Protein AF-A0A960GVP0-F1 (afdb_monomer_lite)

Sequence (178 aa):
MFEKPPTNPDRDAIADRAKHEYAQATLKLAAVQYRLAELAGTGHLDAAESLDLQRTLVDVWADLYGGTLCAVRDEDTDDSTWNQVDNTYSDGRSVMVCSRIEPEESAEFQWEHNAFLLDNGAVCEHPRGMICVIAPVDPSGDYITDDHQDTDFADLRRRLGRDDEEESQEDDGDVSGS

Secondary structure (DSSP, 8-state):
--PPPPPPS-HHHHHHHHHHHHHHHHHHHHHHHHHHHHHHHTTSS-HHHHHHHHHHHHHHHHHHHHHTHHHHS-TT--TTTHHHHHTB-TTS-BSEEEEE-TT-GGG---BTTBS-TTS-SHHHHS-TTEEEEEPPSSTTS-----TT----HHHHHHHH--S---------------

Radius of gyration: 25.78 Å; chains: 1; bounding box: 82×70×57 Å

Foldseek 3Di:
DDDDPDDDPCLQLLLLVLLLVLLVVLVVLLVVLVVLQVCCLVVVDPLVVSVVVVVVSLVVQVCSCCVGLVVSDDPPDDPVCSVVVSQAGPVGDGQKDKDADPPCPVQPSPDPRDDCNVCGGSCVVVPPRIDMDGDDSDPPPDDPPVPDDPVPVVVVCVVVPPDDDDDDDDDDDDDDDD

Structure (mmCIF, N/CA/C/O backbone):
data_AF-A0A960GVP0-F1
#
_entry.id   AF-A0A960GVP0-F1
#
loop_
_atom_site.group_PDB
_atom_site.id
_atom_site.type_symbol
_atom_site.label_atom_id
_atom_site.label_alt_id
_atom_site.label_comp_id
_atom_site.label_asym_id
_atom_site.label_entity_id
_atom_site.label_seq_id
_atom_site.pdbx_PDB_ins_code
_atom_site.Cartn_x
_atom_site.Cartn_y
_atom_site.Cartn_z
_atom_site.occupancy
_atom_site.B_iso_or_equiv
_atom_site.auth_seq_id
_atom_site.auth_comp_id
_atom_site.auth_asym_id
_atom_site.auth_atom_id
_atom_site.pdbx_PDB_model_num
ATOM 1 N N . MET A 1 1 ? 38.271 15.097 -16.901 1.00 57.22 1 MET A N 1
ATOM 2 C CA . MET A 1 1 ? 37.132 14.605 -17.698 1.00 57.22 1 MET A CA 1
ATOM 3 C C . MET A 1 1 ? 36.486 13.532 -16.841 1.00 57.22 1 MET A C 1
ATOM 5 O O . MET A 1 1 ? 37.158 12.554 -16.557 1.00 57.22 1 MET A O 1
ATOM 9 N N . PHE A 1 2 ? 35.307 13.786 -16.275 1.00 62.47 2 PHE A N 1
ATOM 10 C CA . PHE A 1 2 ? 34.600 12.771 -15.492 1.00 62.47 2 PHE A CA 1
ATOM 11 C C . PHE A 1 2 ? 33.807 11.917 -16.478 1.00 62.47 2 PHE A C 1
ATOM 13 O O . PHE A 1 2 ? 32.920 12.440 -17.151 1.00 62.47 2 PHE A O 1
ATOM 20 N N . GLU A 1 3 ? 34.170 10.643 -16.620 1.00 69.25 3 GLU A N 1
ATOM 21 C CA . GLU A 1 3 ? 33.316 9.684 -17.318 1.00 69.25 3 GLU A CA 1
ATOM 22 C C . GLU A 1 3 ? 32.026 9.532 -16.518 1.00 69.25 3 GLU A C 1
ATOM 24 O O . GLU A 1 3 ? 32.045 9.278 -15.311 1.00 69.25 3 GLU A O 1
ATOM 29 N N . LYS A 1 4 ? 30.896 9.758 -17.188 1.00 66.44 4 LYS A N 1
ATOM 30 C CA . LYS A 1 4 ? 29.587 9.517 -16.595 1.00 66.44 4 LYS A CA 1
ATOM 31 C C . LYS A 1 4 ? 29.468 8.001 -16.388 1.00 66.44 4 LYS A C 1
ATOM 33 O O . LYS A 1 4 ? 29.786 7.261 -17.322 1.00 66.44 4 LYS A O 1
ATOM 38 N N . PRO A 1 5 ? 29.058 7.530 -15.199 1.00 67.12 5 PRO A N 1
ATOM 39 C CA . PRO A 1 5 ? 28.871 6.106 -14.984 1.00 67.12 5 PRO A CA 1
ATOM 40 C C . PRO A 1 5 ? 27.863 5.554 -16.003 1.00 67.12 5 PRO A C 1
ATOM 42 O O . PRO A 1 5 ? 26.954 6.285 -16.417 1.00 67.12 5 PRO A O 1
ATOM 45 N N . PRO A 1 6 ? 28.030 4.294 -16.433 1.00 70.88 6 PRO A N 1
ATOM 46 C CA . PRO A 1 6 ? 27.129 3.677 -17.391 1.00 70.88 6 PRO A CA 1
ATOM 47 C C . PRO A 1 6 ? 25.693 3.695 -16.855 1.00 70.88 6 PRO A C 1
ATOM 49 O O . PRO A 1 6 ? 25.438 3.307 -15.714 1.00 70.88 6 PRO A O 1
ATOM 52 N N . THR A 1 7 ? 24.760 4.168 -17.680 1.00 71.69 7 THR A N 1
ATOM 53 C CA . THR A 1 7 ? 23.322 4.086 -17.405 1.00 71.69 7 THR A CA 1
ATOM 54 C C . THR A 1 7 ? 22.904 2.617 -17.403 1.00 71.69 7 THR A C 1
ATOM 56 O O . THR A 1 7 ? 23.347 1.860 -18.268 1.00 71.69 7 THR A O 1
ATOM 59 N N . ASN A 1 8 ? 22.076 2.206 -16.435 1.00 69.38 8 ASN A N 1
ATOM 60 C CA . ASN A 1 8 ? 21.545 0.845 -16.409 1.00 69.38 8 ASN A CA 1
ATOM 61 C C . ASN A 1 8 ? 20.763 0.587 -17.714 1.00 69.38 8 ASN A C 1
ATOM 63 O O . ASN A 1 8 ? 19.876 1.382 -18.032 1.00 69.38 8 ASN A O 1
ATOM 67 N N . PRO A 1 9 ? 21.102 -0.464 -18.481 1.00 70.94 9 PRO A N 1
ATOM 68 C CA . PRO A 1 9 ? 20.457 -0.734 -19.760 1.00 70.94 9 PRO A CA 1
ATOM 69 C C . PRO A 1 9 ? 18.989 -1.163 -19.636 1.00 70.94 9 PRO A C 1
ATOM 71 O O . PRO A 1 9 ? 18.268 -1.046 -20.620 1.00 70.94 9 PRO A O 1
ATOM 74 N N . ASP A 1 10 ? 18.547 -1.636 -18.467 1.00 83.56 10 ASP A N 1
ATOM 75 C CA . ASP A 1 10 ? 17.199 -2.175 -18.266 1.00 83.56 10 ASP A CA 1
ATOM 76 C C . ASP A 1 10 ? 16.410 -1.341 -17.245 1.00 83.56 10 ASP A C 1
ATOM 78 O O . ASP A 1 10 ? 16.229 -1.703 -16.079 1.00 83.56 10 ASP A O 1
ATOM 82 N N . ARG A 1 11 ? 16.012 -0.143 -17.687 1.00 84.94 11 ARG A N 1
ATOM 83 C CA . ARG A 1 11 ? 15.201 0.796 -16.898 1.00 84.94 11 ARG A CA 1
ATOM 84 C C . ARG A 1 11 ? 13.854 0.181 -16.521 1.00 84.94 11 ARG A C 1
ATOM 86 O O . ARG A 1 11 ? 13.401 0.349 -15.390 1.00 84.94 11 ARG A O 1
ATOM 93 N N . ASP A 1 12 ? 13.244 -0.519 -17.467 1.00 87.62 12 ASP A N 1
ATOM 94 C CA . ASP A 1 12 ? 11.881 -1.016 -17.338 1.00 87.62 12 ASP A CA 1
ATOM 95 C C . ASP A 1 12 ? 11.818 -2.163 -16.319 1.00 87.62 12 ASP A C 1
ATOM 97 O O . ASP A 1 12 ? 10.955 -2.139 -15.445 1.00 87.62 12 ASP A O 1
ATOM 101 N N . ALA A 1 13 ? 12.807 -3.068 -16.290 1.00 87.44 13 ALA 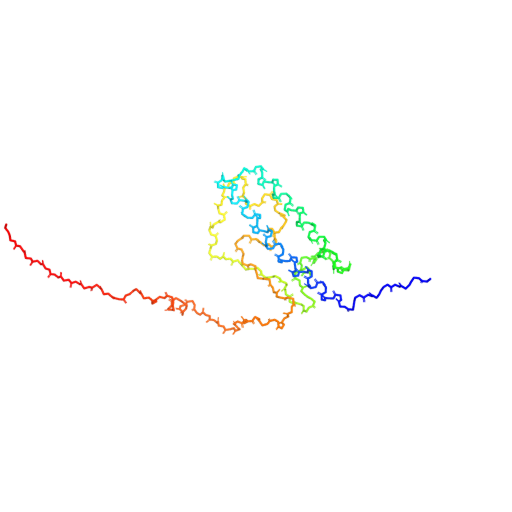A N 1
ATOM 102 C CA . ALA A 1 13 ? 12.878 -4.097 -15.250 1.00 87.44 13 ALA A CA 1
ATOM 103 C C . ALA A 1 13 ? 13.047 -3.525 -13.830 1.00 87.44 13 ALA A C 1
ATOM 105 O O . ALA A 1 13 ? 12.510 -4.084 -12.871 1.00 87.44 13 ALA A O 1
ATOM 106 N N . ILE A 1 14 ? 13.778 -2.414 -13.662 1.00 89.00 14 ILE A N 1
ATOM 107 C CA . ILE A 1 14 ? 13.885 -1.742 -12.354 1.00 89.00 14 ILE A CA 1
ATOM 108 C C . ILE A 1 14 ? 12.535 -1.159 -11.946 1.00 89.00 14 ILE A C 1
ATOM 110 O O . ILE A 1 14 ? 12.118 -1.342 -10.802 1.00 89.00 14 ILE A O 1
ATOM 114 N N . ALA A 1 15 ? 11.866 -0.462 -12.867 1.00 90.75 15 ALA A N 1
ATOM 115 C CA . ALA A 1 15 ? 10.572 0.150 -12.600 1.00 90.75 15 ALA A CA 1
ATOM 116 C C . ALA A 1 15 ? 9.521 -0.912 -12.250 1.00 90.75 15 ALA A C 1
ATOM 118 O O . ALA A 1 15 ? 8.831 -0.784 -11.242 1.00 90.75 15 ALA A O 1
ATOM 119 N N . ASP A 1 16 ? 9.457 -1.998 -13.018 1.00 91.94 16 ASP A N 1
ATOM 120 C CA . ASP A 1 16 ? 8.529 -3.101 -12.778 1.00 91.94 16 ASP A CA 1
ATOM 121 C C . ASP A 1 16 ? 8.795 -3.784 -11.439 1.00 91.94 16 ASP A C 1
ATOM 123 O O . ASP A 1 16 ? 7.872 -4.044 -10.662 1.00 91.94 16 ASP A O 1
ATOM 127 N N . ARG A 1 17 ? 10.067 -4.007 -11.101 1.00 93.19 17 ARG A N 1
ATOM 128 C CA . ARG A 1 17 ? 10.428 -4.549 -9.794 1.00 93.19 17 ARG A CA 1
ATOM 129 C C . ARG A 1 17 ? 10.032 -3.615 -8.651 1.00 93.19 17 ARG A C 1
ATOM 131 O O . ARG A 1 17 ? 9.472 -4.092 -7.668 1.00 93.19 17 ARG A O 1
ATOM 138 N N . ALA A 1 18 ? 10.280 -2.314 -8.777 1.00 93.56 18 ALA A N 1
ATOM 139 C CA . ALA A 1 18 ? 9.898 -1.333 -7.765 1.00 93.56 18 ALA A CA 1
ATOM 140 C C . ALA A 1 18 ? 8.374 -1.281 -7.572 1.00 93.56 18 ALA A C 1
ATOM 142 O O . ALA A 1 18 ? 7.913 -1.301 -6.433 1.00 93.56 18 ALA A O 1
ATOM 143 N N . LYS A 1 19 ? 7.592 -1.310 -8.661 1.00 93.94 19 LYS A N 1
ATOM 144 C CA . LYS A 1 19 ? 6.122 -1.391 -8.612 1.00 93.94 19 LYS A CA 1
ATOM 145 C C . LYS A 1 19 ? 5.635 -2.648 -7.893 1.00 93.94 19 LYS A C 1
ATOM 147 O O . LYS A 1 19 ? 4.759 -2.577 -7.034 1.00 93.94 19 LYS A O 1
ATOM 152 N N . HIS A 1 20 ? 6.227 -3.800 -8.206 1.00 94.69 20 HIS A N 1
ATOM 153 C CA . HIS A 1 20 ? 5.885 -5.063 -7.552 1.00 94.69 20 HIS A CA 1
ATOM 154 C C . HIS 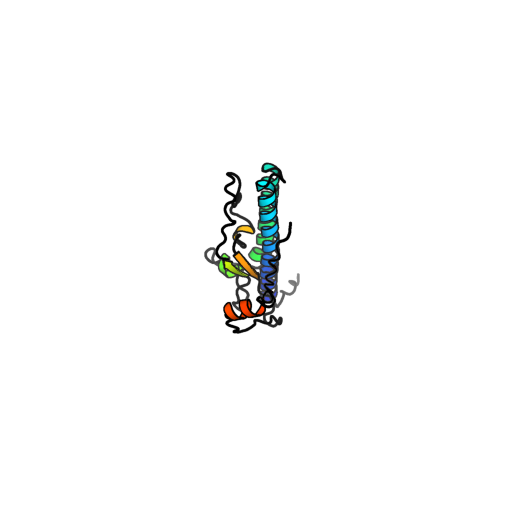A 1 20 ? 6.221 -5.059 -6.055 1.00 94.69 20 HIS A C 1
ATOM 156 O O . HIS A 1 20 ? 5.393 -5.442 -5.228 1.00 94.69 20 HIS A O 1
ATOM 162 N N . GLU A 1 21 ? 7.437 -4.634 -5.697 1.00 95.25 21 GLU A N 1
ATOM 163 C CA . GLU A 1 21 ? 7.888 -4.571 -4.303 1.00 95.25 21 GLU A CA 1
ATOM 164 C C . GLU A 1 21 ? 7.055 -3.569 -3.494 1.00 95.25 21 GLU A C 1
ATOM 166 O O . GLU A 1 21 ? 6.699 -3.864 -2.352 1.00 95.25 21 GLU A O 1
ATOM 171 N N . TYR A 1 22 ? 6.674 -2.443 -4.104 1.00 95.38 22 TYR A N 1
ATOM 172 C CA . TYR A 1 22 ? 5.737 -1.486 -3.528 1.00 95.38 22 TYR A CA 1
ATOM 173 C C . TYR A 1 22 ? 4.387 -2.138 -3.212 1.00 95.38 22 TYR A C 1
ATOM 175 O O . TYR A 1 22 ? 3.992 -2.157 -2.049 1.00 95.38 22 TYR A O 1
ATOM 183 N N . ALA A 1 23 ? 3.734 -2.765 -4.199 1.00 94.81 23 ALA A N 1
ATOM 184 C CA . ALA A 1 23 ? 2.437 -3.419 -4.006 1.00 94.81 23 ALA A CA 1
ATOM 185 C C . ALA A 1 23 ? 2.483 -4.504 -2.910 1.00 94.81 23 ALA A C 1
ATOM 187 O O . ALA A 1 23 ? 1.578 -4.617 -2.082 1.00 94.81 23 ALA A O 1
ATOM 188 N N . GLN A 1 24 ? 3.564 -5.294 -2.861 1.00 96.00 24 GLN A N 1
ATOM 189 C CA . GLN A 1 24 ? 3.784 -6.310 -1.823 1.00 96.00 24 GLN A CA 1
ATOM 190 C C . GLN A 1 24 ? 3.959 -5.693 -0.429 1.00 96.00 24 GLN A C 1
ATOM 192 O O . GLN A 1 24 ? 3.468 -6.238 0.566 1.00 96.00 24 GLN A O 1
ATOM 197 N N . ALA A 1 25 ? 4.695 -4.585 -0.334 1.00 95.75 25 ALA A N 1
ATOM 198 C CA . ALA A 1 25 ? 4.923 -3.886 0.922 1.00 95.75 25 ALA A CA 1
ATOM 199 C C . ALA A 1 25 ? 3.634 -3.232 1.431 1.00 95.75 25 ALA A C 1
ATOM 201 O O . ALA A 1 25 ? 3.300 -3.393 2.608 1.00 95.75 25 ALA A O 1
ATOM 202 N N . THR A 1 26 ? 2.880 -2.564 0.554 1.00 94.88 26 THR A N 1
ATOM 203 C CA . THR A 1 26 ? 1.624 -1.913 0.929 1.00 94.88 26 THR A CA 1
ATOM 204 C C . THR A 1 26 ? 0.553 -2.932 1.314 1.00 94.88 26 THR A C 1
ATOM 206 O O . THR A 1 26 ? -0.133 -2.713 2.308 1.00 94.88 26 THR A O 1
ATOM 209 N N . LEU A 1 27 ? 0.502 -4.119 0.700 1.00 94.12 27 LEU A N 1
ATOM 210 C CA . LEU A 1 27 ? -0.411 -5.188 1.137 1.00 94.12 27 LEU A CA 1
ATOM 211 C C . LEU A 1 27 ? -0.186 -5.576 2.609 1.00 94.12 27 LEU A C 1
ATOM 213 O O . LEU A 1 27 ? -1.125 -5.687 3.401 1.00 94.12 27 LEU A O 1
ATOM 217 N N . LYS A 1 28 ? 1.080 -5.757 3.002 1.00 94.88 28 LYS A N 1
ATOM 218 C CA . LYS A 1 28 ? 1.445 -6.080 4.392 1.00 94.88 28 LYS A CA 1
ATOM 219 C C . LYS A 1 28 ? 1.144 -4.916 5.330 1.00 94.88 28 LYS A C 1
ATOM 221 O O . LYS A 1 28 ? 0.674 -5.136 6.443 1.00 94.88 28 LYS A O 1
ATOM 226 N N . LEU A 1 29 ? 1.410 -3.692 4.885 1.00 93.75 29 LEU A N 1
ATOM 227 C CA . LEU A 1 29 ? 1.169 -2.485 5.666 1.00 93.75 29 LEU A CA 1
ATOM 228 C C . LEU A 1 29 ? -0.326 -2.285 5.944 1.00 93.75 29 LEU A C 1
ATOM 230 O O . LEU A 1 29 ? -0.702 -2.063 7.094 1.00 93.75 29 LEU A O 1
ATOM 234 N N . ALA A 1 30 ? -1.175 -2.475 4.932 1.00 90.31 30 ALA A N 1
ATOM 235 C CA . ALA A 1 30 ? -2.627 -2.444 5.069 1.00 90.31 30 ALA A CA 1
ATOM 236 C C . ALA A 1 30 ? -3.118 -3.503 6.067 1.00 90.31 30 ALA A C 1
ATOM 238 O O . ALA A 1 30 ? -3.917 -3.195 6.950 1.00 90.31 30 ALA A O 1
ATOM 239 N N . ALA A 1 31 ? -2.579 -4.727 6.014 1.00 90.19 31 ALA A N 1
ATOM 240 C CA . ALA A 1 31 ? -2.912 -5.773 6.983 1.00 90.19 31 ALA A CA 1
ATOM 241 C C . ALA A 1 31 ? -2.574 -5.367 8.431 1.00 90.19 31 ALA A C 1
ATOM 243 O O . ALA A 1 31 ? -3.367 -5.610 9.345 1.00 90.19 31 ALA A O 1
ATOM 244 N N . VAL A 1 32 ? -1.432 -4.705 8.655 1.00 92.50 32 VAL A N 1
ATOM 245 C CA . VAL A 1 32 ? -1.075 -4.168 9.980 1.00 92.50 32 VAL A CA 1
ATOM 246 C C . VAL A 1 32 ? -2.027 -3.043 10.387 1.00 92.50 32 VAL A C 1
ATOM 248 O O . VAL A 1 32 ? -2.509 -3.052 11.520 1.00 92.50 32 VAL A O 1
ATOM 251 N N . GLN A 1 33 ? -2.350 -2.114 9.482 1.00 89.06 33 GLN A N 1
ATOM 252 C CA . GLN A 1 33 ? -3.318 -1.045 9.750 1.00 89.06 33 GLN A CA 1
ATOM 253 C C . GLN A 1 33 ? -4.683 -1.623 10.158 1.00 89.06 33 GLN A C 1
ATOM 255 O O . GLN A 1 33 ? -5.243 -1.204 11.173 1.00 89.06 33 GLN A O 1
ATOM 260 N N . TYR A 1 34 ? -5.175 -2.652 9.458 1.00 86.44 34 TYR A N 1
ATOM 261 C CA . TYR A 1 34 ? -6.415 -3.343 9.821 1.00 86.44 34 TYR A CA 1
ATOM 262 C C . TYR A 1 34 ? -6.333 -4.061 11.163 1.00 86.44 34 TYR A C 1
ATOM 264 O O . TYR A 1 34 ? -7.302 -4.041 11.924 1.00 86.44 34 TYR A O 1
ATOM 272 N N . ARG A 1 35 ? -5.186 -4.659 11.493 1.00 88.44 35 ARG A N 1
ATOM 273 C CA . ARG A 1 35 ? -5.009 -5.321 12.785 1.00 88.44 35 ARG A CA 1
ATOM 274 C C . ARG A 1 35 ? -4.996 -4.327 13.946 1.00 88.44 35 ARG A C 1
ATOM 276 O O . ARG A 1 35 ? -5.613 -4.601 14.970 1.00 88.44 35 ARG A O 1
ATOM 283 N N . LEU A 1 36 ? -4.328 -3.181 13.800 1.00 87.81 36 LEU A N 1
ATOM 284 C CA . LEU A 1 36 ? -4.345 -2.112 14.809 1.00 87.81 36 LEU A CA 1
ATOM 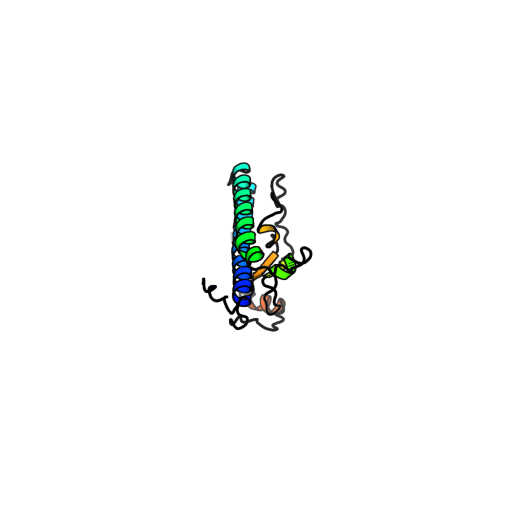285 C C . LEU A 1 36 ? -5.766 -1.587 15.025 1.00 87.81 36 LEU A C 1
ATOM 287 O O . LEU A 1 36 ? -6.225 -1.477 16.160 1.00 87.81 36 LEU A O 1
ATOM 291 N N . ALA A 1 37 ? -6.475 -1.344 13.923 1.00 83.62 37 ALA A N 1
ATOM 292 C CA . ALA A 1 37 ? -7.873 -0.946 13.917 1.00 83.62 37 ALA A CA 1
ATOM 293 C C . ALA A 1 37 ? -8.778 -1.932 14.682 1.00 83.62 37 ALA A C 1
ATOM 295 O O . ALA A 1 37 ? -9.588 -1.513 15.510 1.00 83.62 37 ALA A O 1
ATOM 296 N N . GLU A 1 38 ? -8.623 -3.233 14.432 1.00 83.50 38 GLU A N 1
ATOM 297 C CA . GLU A 1 38 ? -9.369 -4.296 15.112 1.00 83.50 38 GLU A CA 1
ATOM 298 C C . GLU A 1 38 ? -9.034 -4.373 16.609 1.00 83.50 38 GLU A C 1
ATOM 300 O O . GLU A 1 38 ? -9.938 -4.449 17.442 1.00 83.50 38 GLU A O 1
ATOM 305 N N . LEU A 1 39 ? -7.746 -4.324 16.968 1.00 87.12 39 LEU A N 1
ATOM 306 C CA . LEU A 1 39 ? -7.302 -4.344 18.365 1.00 87.12 39 LEU A CA 1
ATOM 307 C C . LEU A 1 39 ? -7.854 -3.151 19.150 1.00 87.12 39 LEU A C 1
ATOM 309 O O . LEU A 1 39 ? -8.298 -3.322 20.283 1.00 87.12 39 LEU A O 1
ATOM 313 N N . ALA A 1 40 ? -7.879 -1.964 18.544 1.00 86.06 40 ALA A N 1
ATOM 314 C CA . ALA A 1 40 ? -8.489 -0.789 19.151 1.00 86.06 40 ALA A CA 1
ATOM 315 C C . ALA A 1 40 ? -10.009 -0.955 19.308 1.00 86.06 40 ALA A C 1
ATOM 317 O O . ALA A 1 40 ? -10.538 -0.762 20.401 1.00 86.06 40 ALA A O 1
ATOM 318 N N . GLY A 1 41 ? -10.705 -1.394 18.252 1.00 81.62 41 GLY A N 1
ATOM 319 C CA . GLY A 1 41 ? -12.161 -1.591 18.270 1.00 81.62 41 GLY A CA 1
ATOM 320 C C . GLY A 1 41 ? -12.641 -2.663 19.255 1.00 81.62 41 GLY A C 1
ATOM 321 O O . GLY A 1 41 ? -13.779 -2.620 19.712 1.00 81.62 41 GLY A O 1
ATOM 322 N N . THR A 1 42 ? -11.767 -3.602 19.621 1.00 84.44 42 THR A N 1
ATOM 323 C CA . THR A 1 42 ? -12.026 -4.660 20.614 1.00 84.44 42 THR A CA 1
ATOM 324 C C . THR A 1 42 ? -11.499 -4.323 22.014 1.00 84.44 42 THR A C 1
ATOM 326 O O . THR A 1 42 ? -11.629 -5.133 22.930 1.00 84.44 42 THR A O 1
ATOM 329 N N . GLY A 1 43 ? -10.922 -3.131 22.209 1.00 85.94 43 GLY A N 1
ATOM 330 C CA . GLY A 1 43 ? -10.386 -2.678 23.496 1.00 85.94 43 GLY A CA 1
ATOM 331 C C . GLY A 1 43 ? -9.080 -3.361 23.923 1.00 85.94 43 GLY A C 1
ATOM 332 O O . GLY A 1 43 ? -8.682 -3.254 25.081 1.00 85.94 43 GLY A O 1
ATOM 333 N N . HIS A 1 44 ? -8.408 -4.068 23.011 1.00 89.88 44 HIS A N 1
ATOM 334 C CA . HIS A 1 44 ? -7.101 -4.691 23.242 1.00 89.88 44 HIS A CA 1
ATOM 335 C C . HIS A 1 44 ? -5.918 -3.735 23.029 1.00 89.88 44 HIS A C 1
ATOM 337 O O . HIS A 1 44 ? -4.797 -4.063 23.413 1.00 89.88 44 HIS A O 1
ATOM 343 N N . LEU A 1 45 ? -6.161 -2.573 22.426 1.00 88.44 45 LEU A N 1
ATOM 344 C CA . LEU A 1 45 ? -5.204 -1.488 22.241 1.00 88.44 45 LEU A CA 1
ATOM 345 C C . LEU A 1 45 ? -5.904 -0.165 22.561 1.00 88.44 45 LEU A C 1
ATOM 347 O O . LEU A 1 45 ? -7.078 0.004 22.232 1.00 88.44 45 LEU A O 1
ATOM 351 N N . ASP A 1 46 ? -5.198 0.766 23.202 1.00 90.50 46 ASP A N 1
ATOM 352 C CA . ASP A 1 46 ? -5.733 2.107 23.421 1.00 90.50 46 ASP A CA 1
ATOM 353 C C . ASP A 1 46 ? -5.996 2.809 22.077 1.00 90.50 46 ASP A C 1
ATOM 355 O O . ASP A 1 46 ? -5.214 2.709 21.129 1.00 90.50 46 ASP A O 1
ATOM 359 N N . ALA A 1 47 ? -7.119 3.520 21.981 1.00 85.38 47 ALA A N 1
ATOM 360 C CA . ALA A 1 47 ? -7.538 4.145 20.730 1.00 85.38 47 ALA A CA 1
ATOM 361 C C . ALA A 1 47 ? -6.563 5.238 20.263 1.00 85.38 47 ALA A C 1
ATOM 363 O O . ALA A 1 47 ? -6.304 5.358 19.063 1.00 85.38 47 ALA A O 1
ATOM 364 N N . ALA A 1 48 ? -6.013 6.025 21.196 1.00 89.12 48 ALA A N 1
ATOM 365 C CA . ALA A 1 48 ? -5.062 7.080 20.869 1.00 89.12 48 ALA A CA 1
ATOM 366 C C . ALA A 1 48 ? -3.712 6.481 20.452 1.00 89.12 48 ALA A C 1
ATOM 368 O O . ALA A 1 48 ? -3.143 6.912 19.451 1.00 89.12 48 ALA A O 1
ATOM 369 N N . GLU A 1 49 ? -3.253 5.432 21.140 1.00 91.94 49 GLU A N 1
ATOM 370 C CA . GLU A 1 49 ? -2.051 4.690 20.740 1.00 91.94 49 GLU A CA 1
ATOM 371 C C . GLU A 1 49 ? -2.200 4.064 19.343 1.00 91.94 49 GLU A C 1
ATOM 373 O O . GLU A 1 49 ? -1.307 4.190 18.504 1.00 91.94 49 GLU A O 1
ATOM 378 N N . SER A 1 50 ? -3.353 3.457 19.041 1.00 89.38 50 SER A N 1
ATOM 379 C CA . SER A 1 50 ? -3.661 2.958 17.695 1.00 89.38 50 SER A CA 1
ATOM 380 C C . SER A 1 50 ? -3.592 4.065 16.642 1.00 89.38 50 SER A C 1
ATOM 382 O O . SER A 1 50 ? -3.043 3.847 15.562 1.00 89.38 50 SER A O 1
ATOM 384 N N . LEU A 1 51 ? -4.141 5.248 16.928 1.00 87.12 51 LEU A N 1
ATOM 385 C CA . LEU A 1 51 ? -4.119 6.374 15.995 1.00 87.12 51 LEU A CA 1
ATOM 386 C C . LEU A 1 51 ? -2.690 6.851 15.710 1.00 87.12 51 LEU A C 1
ATOM 388 O O . LEU A 1 51 ? -2.347 7.096 14.553 1.00 87.12 51 LEU A O 1
ATOM 392 N N . ASP A 1 52 ? -1.853 6.959 16.738 1.00 90.56 52 ASP A N 1
ATOM 393 C CA . ASP A 1 52 ? -0.462 7.386 16.576 1.00 90.56 52 ASP A CA 1
ATOM 394 C C . ASP A 1 52 ? 0.362 6.355 15.794 1.00 90.56 52 ASP A C 1
ATOM 396 O O . ASP A 1 52 ? 1.100 6.724 14.876 1.00 90.56 52 ASP A O 1
ATOM 400 N N . LEU A 1 53 ? 0.164 5.059 16.062 1.00 92.31 53 LEU A N 1
ATOM 401 C CA . LEU A 1 53 ? 0.769 3.990 15.267 1.00 92.31 53 LEU A CA 1
ATOM 402 C C . LEU A 1 53 ? 0.303 4.045 13.810 1.00 92.31 53 LEU A C 1
ATOM 404 O O . LEU A 1 53 ? 1.128 3.966 12.903 1.00 92.31 53 LEU A O 1
ATOM 408 N N . GLN A 1 54 ? -0.995 4.235 13.558 1.00 90.19 54 GLN A N 1
ATOM 409 C CA . GLN A 1 54 ? -1.507 4.358 12.194 1.00 90.19 54 GLN A CA 1
ATOM 410 C C . GLN A 1 54 ? -0.914 5.562 11.450 1.00 90.19 54 GLN A C 1
ATOM 412 O O . GLN A 1 54 ? -0.603 5.427 10.269 1.00 90.19 54 GLN A O 1
ATOM 417 N N . ARG A 1 55 ? -0.690 6.703 12.119 1.00 89.69 55 ARG A N 1
ATOM 418 C CA . ARG A 1 55 ? 0.005 7.858 11.517 1.00 89.69 55 ARG A CA 1
ATOM 419 C C . ARG A 1 55 ? 1.431 7.511 11.110 1.00 89.69 55 ARG A C 1
ATOM 421 O O . ARG A 1 55 ? 1.812 7.782 9.980 1.00 89.69 55 ARG A O 1
ATOM 428 N N . THR A 1 56 ? 2.178 6.833 11.982 1.00 93.44 56 THR A N 1
ATOM 429 C CA . THR A 1 56 ? 3.527 6.351 11.637 1.00 93.44 56 THR A CA 1
ATOM 430 C C . THR A 1 56 ? 3.499 5.413 10.429 1.00 93.44 56 THR A C 1
ATOM 432 O O . THR A 1 56 ? 4.374 5.489 9.573 1.00 93.44 56 THR A O 1
ATOM 435 N N . LEU A 1 57 ? 2.490 4.543 10.311 1.00 92.25 57 LEU A N 1
ATOM 436 C CA . LEU A 1 57 ? 2.356 3.675 9.137 1.00 92.25 57 LEU A CA 1
ATOM 437 C C . LEU A 1 57 ? 2.020 4.458 7.858 1.00 92.25 57 LEU A C 1
ATOM 439 O O . LEU A 1 57 ? 2.471 4.061 6.788 1.00 92.25 57 LEU A O 1
ATOM 443 N N . VAL A 1 58 ? 1.282 5.569 7.947 1.00 91.12 58 VAL A N 1
ATOM 444 C CA . VAL A 1 58 ? 1.067 6.467 6.798 1.00 91.12 58 VAL A CA 1
ATOM 445 C C . VAL A 1 58 ? 2.363 7.155 6.378 1.00 91.12 58 VAL A C 1
ATOM 447 O O . VAL A 1 58 ? 2.634 7.223 5.182 1.00 91.12 58 VAL A O 1
ATOM 450 N N . ASP A 1 59 ? 3.196 7.588 7.323 1.00 92.81 59 ASP A N 1
ATOM 451 C CA . ASP A 1 59 ? 4.508 8.160 6.996 1.00 92.81 59 ASP A CA 1
ATOM 452 C C . ASP A 1 59 ? 5.407 7.119 6.305 1.00 92.81 59 ASP A C 1
ATOM 454 O O . ASP A 1 59 ? 6.002 7.395 5.266 1.00 92.81 59 ASP A O 1
ATOM 458 N N . VAL A 1 60 ? 5.425 5.877 6.809 1.00 94.94 60 VAL A N 1
ATOM 459 C CA . VAL A 1 60 ? 6.145 4.761 6.168 1.00 94.94 60 VAL A CA 1
ATOM 460 C C . VAL A 1 60 ? 5.614 4.488 4.761 1.00 94.94 60 VAL A C 1
ATOM 462 O O . VAL A 1 60 ? 6.399 4.257 3.844 1.00 94.94 60 VAL A O 1
ATOM 465 N N . TRP A 1 61 ? 4.295 4.513 4.565 1.00 94.31 61 TRP A N 1
ATOM 466 C CA . TRP A 1 61 ? 3.699 4.386 3.236 1.00 94.31 61 TRP A CA 1
ATOM 467 C C . TRP A 1 61 ? 4.156 5.511 2.298 1.00 94.31 61 TRP A C 1
ATOM 469 O O . TRP A 1 61 ? 4.540 5.231 1.165 1.00 94.31 61 TRP A O 1
ATOM 479 N N . ALA A 1 62 ? 4.165 6.761 2.766 1.00 92.06 62 ALA A N 1
ATOM 480 C CA . ALA A 1 62 ? 4.580 7.907 1.963 1.00 92.06 62 ALA A CA 1
ATOM 481 C C . ALA A 1 62 ? 6.056 7.802 1.549 1.00 92.06 62 ALA A C 1
ATOM 483 O O . ALA A 1 62 ? 6.391 8.044 0.386 1.00 92.06 62 ALA A O 1
ATOM 484 N N . ASP A 1 63 ? 6.925 7.369 2.465 1.00 94.25 63 ASP A N 1
ATOM 485 C CA . ASP A 1 63 ? 8.337 7.106 2.181 1.00 94.25 63 ASP A CA 1
ATOM 486 C C . ASP A 1 63 ? 8.511 5.956 1.178 1.00 94.25 63 ASP A C 1
ATOM 488 O O . ASP A 1 63 ? 9.334 6.053 0.263 1.00 94.25 63 ASP A O 1
ATOM 492 N N . LEU A 1 64 ? 7.719 4.883 1.300 1.00 93.44 64 LEU A N 1
ATOM 493 C CA . LEU A 1 64 ? 7.711 3.785 0.330 1.00 93.44 64 LEU A CA 1
ATOM 494 C C . LEU A 1 64 ? 7.292 4.281 -1.053 1.00 93.44 64 LEU A C 1
ATOM 496 O O . LEU A 1 64 ? 7.989 4.004 -2.026 1.00 93.44 64 LEU A O 1
ATOM 500 N N . TYR A 1 65 ? 6.199 5.036 -1.146 1.00 90.88 65 TYR A N 1
ATOM 501 C CA . TYR A 1 65 ? 5.691 5.579 -2.405 1.00 90.88 65 TYR A CA 1
ATOM 502 C C . TYR A 1 65 ? 6.712 6.512 -3.068 1.00 90.88 65 TYR A C 1
ATOM 504 O O . TYR A 1 65 ? 7.046 6.353 -4.245 1.00 90.88 65 TYR A O 1
ATOM 512 N N . GLY A 1 66 ? 7.288 7.431 -2.287 1.00 89.56 66 GLY A N 1
ATOM 513 C CA . GLY A 1 66 ? 8.329 8.349 -2.742 1.00 89.56 66 GLY A CA 1
ATOM 514 C C . GLY A 1 66 ? 9.605 7.635 -3.199 1.00 89.56 66 GLY A C 1
ATOM 515 O O . GLY A 1 66 ? 10.165 7.967 -4.243 1.00 89.56 66 GLY A O 1
ATOM 516 N N . GLY A 1 67 ? 10.061 6.642 -2.432 1.00 88.50 67 GLY A N 1
ATOM 517 C CA . GLY A 1 67 ? 11.300 5.907 -2.689 1.00 88.50 67 GLY A CA 1
ATOM 518 C C . GLY A 1 67 ? 11.201 4.824 -3.764 1.00 88.50 67 GLY A C 1
ATOM 519 O O . GLY A 1 67 ? 12.235 4.351 -4.233 1.00 88.50 67 GLY A O 1
ATOM 520 N N . THR A 1 68 ? 9.987 4.430 -4.158 1.00 91.19 68 THR A N 1
ATOM 521 C CA . THR A 1 68 ? 9.749 3.413 -5.191 1.00 91.19 68 THR A CA 1
ATOM 522 C C . THR A 1 68 ? 9.100 4.038 -6.419 1.00 91.19 68 THR A C 1
ATOM 524 O O . THR A 1 68 ? 9.814 4.413 -7.345 1.00 91.19 68 THR A O 1
ATOM 527 N N . LEU A 1 69 ? 7.776 4.190 -6.424 1.00 89.06 69 LEU A N 1
ATOM 528 C CA . LEU A 1 69 ? 6.987 4.616 -7.574 1.00 89.06 69 LEU A CA 1
ATOM 529 C C . LEU A 1 69 ? 7.422 5.986 -8.091 1.00 89.06 69 LEU A C 1
ATOM 531 O O . LEU A 1 69 ? 7.790 6.094 -9.257 1.00 89.06 69 LEU A O 1
ATOM 535 N N . CYS A 1 70 ? 7.492 7.006 -7.231 1.00 86.31 70 CYS A N 1
ATOM 536 C CA . CYS A 1 70 ? 7.922 8.344 -7.654 1.00 86.31 70 CYS A CA 1
ATOM 537 C C . CYS A 1 70 ? 9.370 8.372 -8.164 1.00 86.31 70 CYS A C 1
ATOM 539 O O . CYS A 1 70 ? 9.685 9.145 -9.064 1.00 86.31 70 CYS A O 1
ATOM 541 N N . ALA A 1 71 ? 10.253 7.540 -7.605 1.00 85.62 71 ALA A N 1
ATOM 542 C CA . ALA A 1 71 ? 11.664 7.505 -7.982 1.00 85.62 71 ALA A CA 1
ATOM 543 C C . ALA A 1 71 ? 11.914 6.851 -9.353 1.00 85.62 71 ALA A C 1
ATOM 545 O O . ALA A 1 71 ? 12.945 7.116 -9.972 1.00 85.62 71 ALA A O 1
ATOM 546 N N . VAL A 1 72 ? 10.998 5.991 -9.814 1.00 84.31 72 VAL A N 1
ATOM 547 C CA . VAL A 1 72 ? 11.108 5.265 -11.094 1.00 84.31 72 VAL A CA 1
ATOM 548 C C . VAL A 1 72 ? 10.073 5.701 -12.133 1.00 84.31 72 VAL A C 1
ATOM 550 O O . VAL A 1 72 ? 10.067 5.166 -13.243 1.00 84.31 72 VAL A O 1
ATOM 553 N N . ARG A 1 73 ? 9.194 6.645 -11.785 1.00 77.62 73 ARG A N 1
ATOM 554 C CA . ARG A 1 73 ? 8.180 7.196 -12.686 1.00 77.62 73 ARG A CA 1
ATOM 555 C C . ARG A 1 73 ? 8.840 8.004 -13.802 1.00 77.62 73 ARG A C 1
ATOM 557 O O . ARG A 1 73 ? 9.844 8.681 -13.583 1.00 77.62 73 ARG A O 1
ATOM 564 N N . ASP A 1 74 ? 8.259 7.935 -14.998 1.00 68.69 74 ASP A N 1
ATOM 565 C CA . ASP A 1 74 ? 8.659 8.815 -16.094 1.00 68.69 74 ASP A CA 1
ATOM 566 C C . ASP A 1 74 ? 8.208 10.252 -15.786 1.00 68.69 74 ASP A C 1
ATOM 568 O O . ASP A 1 74 ? 7.070 10.460 -15.362 1.00 68.69 74 ASP A O 1
ATOM 572 N N . GLU A 1 75 ? 9.083 11.236 -15.991 1.00 62.12 75 GLU A N 1
ATOM 573 C CA . GLU A 1 75 ? 8.807 12.656 -15.714 1.00 62.12 75 GLU A CA 1
ATOM 574 C C . GLU A 1 75 ? 7.617 13.172 -16.544 1.00 62.12 75 GLU A C 1
ATOM 576 O O . GLU A 1 75 ? 6.891 14.058 -16.101 1.00 62.12 75 GLU A O 1
ATOM 581 N N . ASP A 1 76 ? 7.361 12.547 -17.698 1.00 65.62 76 ASP A N 1
ATOM 582 C CA . ASP A 1 76 ? 6.241 12.861 -18.593 1.00 65.62 76 ASP A CA 1
ATOM 583 C C . ASP A 1 76 ? 4.905 12.204 -18.179 1.00 65.62 76 ASP A C 1
ATOM 585 O O . ASP A 1 76 ? 3.898 12.330 -18.884 1.00 65.62 76 ASP A O 1
ATOM 589 N N . THR A 1 77 ? 4.863 11.475 -17.058 1.00 68.50 77 THR A N 1
ATOM 590 C CA . THR A 1 77 ? 3.627 10.839 -16.585 1.00 68.50 77 THR A CA 1
ATOM 591 C C . THR A 1 77 ? 2.654 11.900 -16.071 1.00 68.50 77 THR A C 1
ATOM 593 O O . THR A 1 77 ? 2.870 12.473 -15.005 1.00 68.50 77 THR A O 1
ATOM 596 N N . ASP A 1 78 ? 1.554 12.116 -16.795 1.00 70.19 78 ASP A N 1
ATOM 597 C CA . ASP A 1 78 ? 0.484 13.042 -16.408 1.00 70.19 78 ASP A CA 1
ATOM 598 C C . ASP A 1 78 ? -0.074 12.711 -15.014 1.00 70.19 78 ASP A C 1
ATOM 600 O O . ASP A 1 78 ? -0.506 11.577 -14.766 1.00 70.19 78 ASP A O 1
ATOM 604 N N . ASP A 1 79 ? -0.112 13.726 -14.144 1.00 68.62 79 ASP A N 1
ATOM 605 C CA . ASP A 1 79 ? -0.698 13.746 -12.799 1.00 68.62 79 ASP A CA 1
ATOM 606 C C . ASP A 1 79 ? -2.073 13.078 -12.721 1.00 68.62 79 ASP A C 1
ATOM 608 O O . ASP A 1 79 ? -2.419 12.459 -11.713 1.00 68.62 79 ASP A O 1
ATOM 612 N N . SER A 1 80 ? -2.859 13.150 -13.798 1.00 69.44 80 SER A N 1
ATOM 613 C CA . SER A 1 80 ? -4.193 12.549 -13.851 1.00 69.44 80 SER A CA 1
ATOM 614 C C . SER A 1 80 ? -4.206 11.017 -13.996 1.00 69.44 80 SER A C 1
ATOM 616 O O . SER A 1 80 ? -5.242 10.387 -13.775 1.00 69.44 80 SER A O 1
ATOM 618 N N . THR A 1 81 ? -3.069 10.400 -14.338 1.00 72.19 81 THR A N 1
ATOM 619 C CA . THR A 1 81 ? -2.960 8.968 -14.686 1.00 72.19 81 THR A CA 1
ATOM 620 C C . THR A 1 81 ? -2.033 8.167 -13.772 1.00 72.19 81 THR A C 1
ATOM 622 O O . THR A 1 81 ? -1.888 6.958 -13.963 1.00 72.19 81 THR A O 1
ATOM 625 N N . TRP A 1 82 ? -1.441 8.801 -12.754 1.00 73.00 82 TRP A N 1
ATOM 626 C CA . TRP A 1 82 ? -0.444 8.183 -11.872 1.00 73.00 82 TRP A CA 1
ATOM 627 C C . TRP A 1 82 ? -0.891 6.837 -11.301 1.00 73.00 82 TRP A C 1
ATOM 629 O O . TRP A 1 82 ? -0.172 5.855 -11.446 1.00 73.00 82 TRP A O 1
ATOM 639 N N . ASN A 1 83 ? -2.123 6.745 -10.794 1.00 75.06 83 ASN A N 1
ATOM 640 C CA . ASN A 1 83 ? -2.662 5.499 -10.236 1.00 75.06 83 ASN A CA 1
ATOM 641 C C . ASN A 1 83 ? -2.678 4.342 -11.251 1.00 75.06 83 ASN A C 1
ATOM 643 O O . ASN A 1 83 ? -2.457 3.188 -10.890 1.00 75.06 83 ASN A O 1
ATOM 647 N N . GLN A 1 84 ? -2.947 4.635 -12.527 1.00 77.06 84 GLN A N 1
ATOM 648 C CA . GLN A 1 84 ? -2.945 3.618 -13.576 1.00 77.06 84 GLN A CA 1
ATOM 649 C C . GLN A 1 84 ? -1.515 3.205 -13.933 1.00 77.06 84 GLN A C 1
ATOM 651 O O . GLN A 1 84 ? -1.236 2.016 -14.084 1.00 77.06 84 GLN A O 1
ATOM 656 N N . VAL A 1 85 ? -0.607 4.172 -14.056 1.00 82.00 85 VAL A N 1
ATOM 657 C CA . VAL A 1 85 ? 0.787 3.937 -14.460 1.00 82.00 85 VAL A CA 1
ATOM 658 C C . VAL A 1 85 ? 1.579 3.206 -13.376 1.00 82.00 85 VAL A C 1
ATOM 660 O O . VAL A 1 85 ? 2.361 2.301 -13.681 1.00 82.00 85 VAL A O 1
ATOM 663 N N . ASP A 1 86 ? 1.330 3.535 -12.114 1.00 87.25 86 ASP A N 1
ATOM 664 C CA . ASP A 1 86 ? 1.927 2.866 -10.960 1.00 87.25 86 ASP A CA 1
ATOM 665 C C . ASP A 1 86 ? 1.474 1.406 -10.842 1.00 87.25 86 ASP A C 1
ATOM 667 O O . ASP A 1 86 ? 2.250 0.543 -10.436 1.00 87.25 86 ASP A O 1
ATOM 671 N N . ASN A 1 87 ? 0.239 1.115 -11.263 1.00 90.88 87 ASN A N 1
ATOM 672 C CA . ASN A 1 87 ? -0.336 -0.226 -11.243 1.00 90.88 87 ASN A CA 1
ATOM 673 C C . ASN A 1 87 ? -0.165 -0.998 -12.567 1.00 90.88 87 ASN A C 1
ATOM 675 O O . ASN A 1 87 ? -0.861 -1.987 -12.786 1.00 90.88 87 ASN A O 1
ATOM 679 N N . THR A 1 88 ? 0.728 -0.580 -13.469 1.00 91.62 88 THR A N 1
ATOM 680 C CA . THR A 1 88 ? 0.926 -1.253 -14.767 1.00 91.62 88 THR A CA 1
ATOM 681 C C . THR A 1 88 ? 2.403 -1.547 -15.011 1.00 91.62 88 THR A C 1
ATOM 683 O O . THR A 1 88 ? 3.233 -0.641 -14.941 1.00 91.62 88 THR A O 1
ATOM 686 N N . TYR A 1 89 ? 2.745 -2.803 -15.299 1.00 90.62 89 TYR A N 1
ATOM 687 C CA . TYR A 1 89 ? 4.083 -3.211 -15.732 1.00 90.62 89 TYR A CA 1
ATOM 688 C C . TYR A 1 89 ? 4.418 -2.676 -17.128 1.00 90.62 89 TYR A C 1
ATOM 690 O O . TYR A 1 89 ? 3.533 -2.281 -17.888 1.00 90.62 89 TYR A O 1
ATOM 698 N N . SER A 1 90 ? 5.698 -2.687 -17.494 1.00 89.62 90 SER A N 1
ATOM 699 C CA . SER A 1 90 ? 6.175 -2.252 -18.813 1.00 89.62 90 SER A CA 1
ATOM 700 C C . SER A 1 90 ? 5.565 -3.044 -19.978 1.00 89.62 90 SER A C 1
ATOM 702 O O . SER A 1 90 ? 5.386 -2.502 -21.068 1.00 89.62 90 SER A O 1
ATOM 704 N N . ASP A 1 91 ? 5.170 -4.298 -19.739 1.00 87.81 91 ASP A N 1
ATOM 705 C CA . ASP A 1 91 ? 4.482 -5.159 -20.708 1.00 87.81 91 ASP A CA 1
ATOM 706 C C . ASP A 1 91 ? 2.961 -4.920 -20.800 1.00 87.81 91 ASP A C 1
ATOM 708 O O . ASP A 1 91 ? 2.270 -5.576 -21.582 1.00 87.81 91 ASP A O 1
ATOM 712 N N . GLY A 1 92 ? 2.433 -3.970 -20.023 1.00 87.81 92 GLY A N 1
ATOM 713 C CA . GLY A 1 92 ? 1.025 -3.585 -20.013 1.00 87.81 92 GLY A CA 1
ATOM 714 C C . GLY A 1 92 ? 0.133 -4.404 -19.077 1.00 87.81 92 GLY A C 1
ATOM 715 O O . GLY A 1 92 ? -1.056 -4.095 -18.970 1.00 87.81 92 GLY A O 1
ATOM 716 N N . ARG A 1 93 ? 0.653 -5.423 -18.379 1.00 92.44 93 ARG A N 1
ATOM 717 C CA . ARG A 1 93 ? -0.115 -6.140 -17.349 1.00 92.44 93 ARG A CA 1
ATOM 718 C C . ARG A 1 93 ? -0.324 -5.266 -16.117 1.00 92.44 93 ARG A C 1
ATOM 720 O O . ARG A 1 93 ? 0.546 -4.484 -15.741 1.00 92.44 93 ARG A O 1
ATOM 727 N N . SER A 1 94 ? -1.446 -5.456 -15.430 1.00 92.81 94 SER A N 1
ATOM 728 C CA . SER A 1 94 ? -1.646 -4.843 -14.117 1.00 92.81 94 SER A CA 1
ATOM 729 C C . SER A 1 94 ? -0.743 -5.492 -13.067 1.00 92.81 94 SER A C 1
ATOM 731 O O . SER A 1 94 ? -0.639 -6.717 -13.002 1.00 92.81 94 SER A O 1
ATOM 733 N N . VAL A 1 95 ? -0.123 -4.666 -12.227 1.00 93.31 95 VAL A N 1
ATOM 734 C CA . VAL A 1 95 ? 0.688 -5.105 -11.083 1.00 93.31 95 VAL A CA 1
ATOM 735 C C . VAL A 1 95 ? -0.213 -5.765 -10.046 1.00 93.31 95 VAL A C 1
ATOM 737 O O . VAL A 1 95 ? 0.092 -6.844 -9.545 1.00 93.31 95 VAL A O 1
ATOM 740 N N . MET A 1 96 ? -1.346 -5.133 -9.753 1.00 94.25 96 MET A N 1
ATOM 741 C CA . MET A 1 96 ? -2.315 -5.578 -8.769 1.00 94.25 96 MET A CA 1
ATOM 742 C C . MET A 1 96 ? -3.734 -5.514 -9.328 1.00 94.25 96 MET A C 1
ATOM 744 O O . MET A 1 96 ? -4.136 -4.543 -9.972 1.00 94.25 96 MET A O 1
ATOM 748 N N . VAL A 1 97 ? -4.514 -6.552 -9.033 1.00 91.62 97 VAL A N 1
ATOM 749 C CA . VAL A 1 97 ? -5.945 -6.624 -9.330 1.00 91.62 97 VAL A CA 1
ATOM 750 C C . VAL A 1 97 ? -6.684 -6.937 -8.038 1.00 91.62 97 VAL A C 1
ATOM 752 O O . VAL A 1 97 ? -6.419 -7.956 -7.404 1.00 91.62 97 VAL A O 1
ATOM 755 N N . CYS A 1 98 ? -7.618 -6.069 -7.653 1.00 86.75 98 CYS A N 1
ATOM 756 C CA . CYS A 1 98 ? -8.442 -6.247 -6.462 1.00 86.75 98 CYS A CA 1
ATOM 757 C C . CYS A 1 98 ? -9.883 -6.577 -6.858 1.00 86.75 98 CYS A C 1
ATOM 759 O O . CYS A 1 98 ? -10.464 -5.915 -7.716 1.00 86.75 98 CYS A O 1
ATOM 761 N N . SER A 1 99 ? -10.457 -7.606 -6.239 1.00 85.44 99 SER A N 1
ATOM 762 C CA . SER A 1 99 ? -11.844 -8.036 -6.452 1.00 85.44 99 SER A CA 1
ATOM 763 C C . SER A 1 99 ? -12.604 -8.065 -5.136 1.00 85.44 99 SER A C 1
ATOM 765 O O . SER A 1 99 ? -12.086 -8.546 -4.130 1.00 85.44 99 SER A O 1
ATOM 767 N N . ARG A 1 100 ? -13.843 -7.570 -5.146 1.00 82.00 100 ARG A N 1
ATOM 768 C CA . ARG A 1 100 ? -14.694 -7.506 -3.955 1.00 82.00 100 ARG A CA 1
ATOM 769 C C . ARG A 1 100 ? -15.194 -8.895 -3.556 1.00 82.00 100 ARG A C 1
ATOM 771 O O . ARG A 1 100 ? -15.674 -9.640 -4.405 1.00 82.00 100 ARG A O 1
ATOM 778 N N . ILE A 1 101 ? -15.139 -9.206 -2.263 1.00 76.50 101 ILE A N 1
ATOM 779 C CA . ILE A 1 101 ? -15.805 -10.367 -1.665 1.00 76.50 101 ILE A CA 1
ATOM 780 C C . ILE A 1 101 ? -17.232 -9.956 -1.277 1.00 76.50 101 ILE A C 1
ATOM 782 O O . ILE A 1 101 ? -17.423 -8.997 -0.528 1.00 76.50 101 ILE A O 1
ATOM 786 N N . GLU A 1 102 ? -18.242 -10.679 -1.765 1.00 66.44 102 GLU A N 1
ATOM 787 C CA . GLU A 1 102 ? -19.635 -10.527 -1.324 1.00 66.44 102 GLU A CA 1
ATOM 788 C C . GLU A 1 102 ? -20.117 -11.769 -0.549 1.00 66.44 102 GLU A C 1
ATOM 790 O O . GLU A 1 102 ? -19.737 -12.885 -0.913 1.00 66.44 102 GLU A O 1
ATOM 795 N N . PRO A 1 103 ? -20.989 -11.620 0.471 1.00 61.50 103 PRO A N 1
ATOM 796 C CA . PRO A 1 103 ? -21.400 -10.382 1.131 1.00 61.50 103 PRO A CA 1
ATOM 797 C C . PRO A 1 103 ? -20.441 -10.067 2.291 1.00 61.50 103 PRO A C 1
ATOM 799 O O . PRO A 1 103 ? -20.407 -10.789 3.285 1.00 61.50 103 PRO A O 1
ATOM 802 N N . GLU A 1 104 ? -19.650 -8.995 2.207 1.00 53.34 104 GLU A N 1
ATOM 803 C CA . GLU A 1 104 ? -18.887 -8.559 3.382 1.00 53.34 104 GLU A CA 1
ATOM 804 C C . GLU A 1 104 ? -19.816 -7.815 4.361 1.00 53.34 104 GLU A C 1
ATOM 806 O O . GLU A 1 104 ? -19.891 -6.590 4.375 1.00 53.34 104 GLU A O 1
ATOM 811 N N . GLU A 1 105 ? -20.554 -8.566 5.183 1.00 51.38 105 GLU A N 1
ATOM 812 C CA . GLU A 1 105 ? -21.327 -8.030 6.319 1.00 51.38 105 GLU A CA 1
ATOM 813 C C . GLU A 1 105 ? -20.416 -7.575 7.482 1.00 51.38 105 GLU A C 1
ATOM 815 O O . GLU A 1 105 ? -20.846 -6.865 8.386 1.00 51.38 105 GLU A O 1
ATOM 820 N N . SER A 1 106 ? -19.124 -7.919 7.468 1.00 50.22 106 SER A N 1
ATOM 821 C CA . SER A 1 106 ? -18.192 -7.665 8.579 1.00 50.22 106 SER A CA 1
ATOM 822 C C . SER A 1 106 ? -17.545 -6.271 8.607 1.00 50.22 106 SER A C 1
ATOM 824 O O . SER A 1 106 ? -16.611 -6.050 9.379 1.00 50.22 106 SER A O 1
ATOM 826 N N . ALA A 1 107 ? -18.014 -5.326 7.788 1.00 44.72 107 ALA A N 1
ATOM 827 C CA . ALA A 1 107 ? -17.561 -3.932 7.829 1.00 44.72 107 ALA A CA 1
ATOM 828 C C . ALA A 1 107 ? -18.283 -3.089 8.902 1.00 44.72 107 ALA A C 1
ATOM 830 O O . ALA A 1 107 ? -17.904 -1.943 9.143 1.00 44.72 107 ALA A O 1
ATOM 831 N N . GLU A 1 108 ? -19.296 -3.635 9.584 1.00 45.09 108 GLU A N 1
ATOM 832 C CA . GLU A 1 108 ? -20.004 -2.952 10.672 1.00 45.09 108 GLU A CA 1
ATOM 833 C C . GLU A 1 108 ? -19.265 -3.059 12.014 1.00 45.09 108 GLU A C 1
ATOM 835 O O . GLU A 1 108 ? -19.798 -3.535 13.013 1.00 45.09 108 GLU A O 1
ATOM 840 N N . PHE A 1 109 ? -18.042 -2.542 12.087 1.00 49.66 109 PHE A N 1
ATOM 841 C CA . PHE A 1 109 ? -17.560 -2.024 13.364 1.00 49.66 109 PHE A CA 1
ATOM 842 C C . PHE A 1 109 ? -17.947 -0.554 13.407 1.00 49.66 109 PHE A C 1
ATOM 844 O O . PHE A 1 109 ? -17.130 0.316 13.145 1.00 49.66 109 PHE A O 1
ATOM 851 N N . GLN A 1 110 ? -19.223 -0.276 13.700 1.00 50.53 110 GLN A N 1
ATOM 852 C CA . GLN A 1 110 ? -19.762 1.074 13.918 1.00 50.53 110 GLN A CA 1
ATOM 853 C C . GLN A 1 110 ? -19.211 1.692 15.213 1.00 50.53 110 GLN A C 1
ATOM 855 O O . GLN A 1 110 ? -19.950 2.185 16.066 1.00 50.53 110 GLN A O 1
ATOM 860 N N . TRP A 1 111 ? -17.897 1.639 15.400 1.00 52.31 111 TRP A N 1
ATOM 861 C CA . TRP A 1 111 ? -17.255 2.452 16.400 1.00 52.31 111 TRP A CA 1
ATOM 862 C C . TRP A 1 111 ? -17.164 3.859 15.823 1.00 52.31 111 TRP A C 1
ATOM 864 O O . TRP A 1 111 ? -16.678 4.045 14.708 1.00 52.31 111 TRP A O 1
ATOM 874 N N . GLU A 1 112 ? -17.581 4.867 16.588 1.00 52.97 112 GLU A N 1
ATOM 875 C CA . GLU A 1 112 ? -17.411 6.286 16.224 1.00 52.97 112 GLU A CA 1
ATOM 876 C C . GLU A 1 112 ? -15.937 6.666 15.959 1.00 52.97 112 GLU A C 1
ATOM 878 O O . GLU A 1 112 ? -15.631 7.749 15.463 1.00 52.97 112 GLU A O 1
ATOM 883 N N . HIS A 1 113 ? -15.025 5.738 16.257 1.00 52.84 113 HIS A N 1
ATOM 884 C CA . HIS A 1 113 ? -13.593 5.832 16.064 1.00 52.84 113 HIS A CA 1
A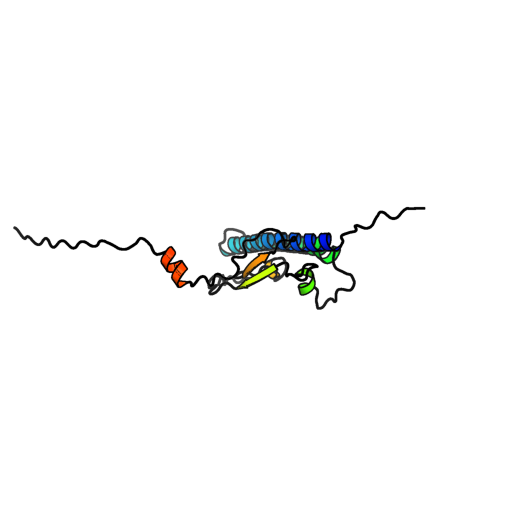TOM 885 C C . HIS A 1 113 ? -13.017 4.828 15.059 1.00 52.84 113 HIS A C 1
ATOM 887 O O . HIS A 1 113 ? -11.796 4.727 14.996 1.00 52.84 113 HIS A O 1
ATOM 893 N N . ASN A 1 114 ? -13.806 4.084 14.265 1.00 55.91 114 ASN A N 1
ATOM 894 C CA . ASN A 1 114 ? -13.181 3.280 13.214 1.00 55.91 114 ASN A CA 1
ATOM 895 C C . ASN A 1 114 ? -14.053 2.851 12.026 1.00 55.91 114 ASN A C 1
ATOM 897 O O . ASN A 1 114 ? -14.917 1.994 12.154 1.00 55.91 114 ASN A O 1
ATOM 901 N N . ALA A 1 115 ? -13.658 3.328 10.843 1.00 51.41 115 ALA A N 1
ATOM 902 C CA . ALA A 1 115 ? -13.579 2.475 9.657 1.00 51.41 115 ALA A CA 1
ATOM 903 C C . ALA A 1 115 ? -12.264 2.725 8.894 1.00 51.41 115 ALA A C 1
ATOM 905 O O . ALA A 1 115 ? -11.647 1.768 8.449 1.00 51.41 115 ALA A O 1
ATOM 906 N N . PHE A 1 116 ? -11.782 3.977 8.800 1.00 57.16 116 PHE A N 1
ATOM 907 C CA . PHE A 1 116 ? -10.545 4.329 8.079 1.00 57.16 116 PHE A CA 1
ATOM 908 C C . PHE A 1 116 ? -9.968 5.664 8.584 1.00 57.16 116 PHE A C 1
ATOM 910 O O . PHE A 1 116 ? -9.920 6.627 7.833 1.00 57.16 116 PHE A O 1
ATOM 917 N N . LEU A 1 117 ? -9.571 5.776 9.857 1.00 54.44 117 LEU A N 1
ATOM 918 C CA . LEU A 1 117 ? -9.226 7.050 10.536 1.00 54.44 117 LEU A CA 1
ATOM 919 C C . LEU A 1 117 ? -8.224 7.982 9.815 1.00 54.44 117 LEU A C 1
ATOM 921 O O . LEU A 1 117 ? -8.087 9.137 10.216 1.00 54.44 117 LEU A O 1
ATOM 925 N N . LEU A 1 118 ? -7.540 7.513 8.771 1.00 58.31 118 LEU A N 1
ATOM 926 C CA . LEU A 1 118 ? -6.668 8.333 7.941 1.00 58.31 118 LEU A CA 1
ATOM 927 C C . LEU A 1 118 ? -7.100 8.439 6.473 1.00 58.31 118 LEU A C 1
ATOM 929 O O . LEU A 1 118 ? -6.568 9.329 5.830 1.00 58.31 118 LEU A O 1
ATOM 933 N N . ASP A 1 119 ? -8.018 7.606 5.955 1.00 62.53 119 ASP A N 1
ATOM 934 C CA . ASP A 1 119 ? -8.417 7.515 4.524 1.00 62.53 119 ASP A CA 1
ATOM 935 C C . ASP A 1 119 ? -7.240 7.700 3.543 1.00 62.53 119 ASP A C 1
ATOM 937 O O . ASP A 1 119 ? -7.334 8.318 2.487 1.00 62.53 119 ASP A O 1
ATOM 941 N N . ASN A 1 120 ? -6.068 7.243 3.977 1.00 68.00 120 ASN A N 1
ATOM 942 C CA . ASN A 1 120 ? -4.770 7.469 3.370 1.00 68.00 120 ASN A CA 1
ATOM 943 C C . ASN A 1 120 ? -3.868 6.299 3.754 1.00 68.00 120 ASN A C 1
ATOM 945 O O . ASN A 1 120 ? -4.101 5.594 4.746 1.00 68.00 120 ASN A O 1
ATOM 949 N N . GLY A 1 121 ? -2.790 6.127 3.000 1.00 78.62 121 GLY A N 1
ATOM 950 C CA . GLY A 1 121 ? -1.862 5.032 3.215 1.00 78.62 121 GLY A CA 1
ATOM 951 C C . GLY A 1 121 ? -2.237 3.780 2.432 1.00 78.62 121 GLY A C 1
ATOM 952 O O . GLY A 1 121 ? -3.060 3.796 1.517 1.00 78.62 121 GLY A O 1
ATOM 953 N N . ALA A 1 122 ? -1.653 2.660 2.842 1.00 88.62 122 ALA A N 1
ATOM 954 C CA . ALA A 1 122 ? -1.798 1.398 2.133 1.00 88.62 122 ALA A CA 1
ATOM 955 C C . ALA A 1 122 ? -3.235 0.845 2.110 1.00 88.62 122 ALA A C 1
ATOM 957 O O . ALA A 1 122 ? -3.587 0.097 1.202 1.00 88.62 122 ALA A O 1
ATOM 958 N N . VAL A 1 123 ? -4.090 1.225 3.064 1.00 87.31 123 VAL A N 1
ATOM 959 C CA . VAL A 1 123 ? -5.510 0.820 3.083 1.00 87.31 123 VAL A CA 1
ATOM 960 C C . VAL A 1 123 ? -6.326 1.360 1.902 1.00 87.31 123 VAL A C 1
ATOM 962 O O . VAL A 1 123 ? -7.371 0.790 1.600 1.00 87.31 123 VAL A O 1
ATOM 965 N N . CYS A 1 124 ? -5.866 2.415 1.218 1.00 84.62 124 CYS A N 1
ATOM 966 C CA . CYS A 1 124 ? -6.514 2.923 0.002 1.00 84.62 124 CYS A CA 1
ATOM 967 C C . CYS A 1 124 ? -6.204 2.053 -1.224 1.00 84.62 124 CYS A C 1
ATOM 969 O O . CYS A 1 124 ? -7.023 1.939 -2.132 1.00 84.62 124 CYS A O 1
ATOM 971 N N . GLU A 1 125 ? -5.028 1.426 -1.239 1.00 87.38 125 GLU A N 1
ATOM 972 C CA . GLU A 1 125 ? -4.598 0.500 -2.292 1.00 87.38 125 GLU A CA 1
ATOM 973 C C . GLU A 1 125 ? -5.134 -0.911 -2.076 1.00 87.38 125 GLU A C 1
ATOM 975 O O . GLU A 1 125 ? -5.423 -1.617 -3.040 1.00 87.38 125 GLU A O 1
ATOM 980 N N . HIS A 1 126 ? -5.312 -1.300 -0.812 1.00 88.81 126 HIS A N 1
ATOM 981 C CA . HIS A 1 126 ? -5.785 -2.624 -0.413 1.00 88.81 126 HIS A CA 1
ATOM 982 C C . HIS A 1 126 ? -7.039 -2.519 0.457 1.00 88.81 126 HIS A C 1
ATOM 984 O O . HIS A 1 126 ? -6.963 -2.840 1.645 1.00 88.81 126 HIS A O 1
ATOM 990 N N . PRO A 1 127 ? -8.186 -2.061 -0.087 1.00 84.25 127 PRO A N 1
ATOM 991 C CA . PRO A 1 127 ? -9.386 -1.868 0.713 1.00 84.25 127 PRO A CA 1
ATOM 992 C C . PRO A 1 127 ? -9.851 -3.168 1.372 1.00 84.25 127 PRO A C 1
ATOM 994 O O . PRO A 1 127 ? -9.812 -4.246 0.773 1.00 84.25 127 PRO A O 1
ATOM 997 N N . ARG A 1 128 ? -10.361 -3.064 2.600 1.00 80.44 128 ARG A N 1
ATOM 998 C CA . ARG A 1 128 ? -11.008 -4.182 3.292 1.00 80.44 128 ARG A CA 1
ATOM 999 C C . ARG A 1 128 ? -12.190 -4.683 2.457 1.00 80.44 128 ARG A C 1
ATOM 1001 O O . ARG A 1 128 ? -12.821 -3.905 1.743 1.00 80.44 128 ARG A O 1
ATOM 1008 N N . GLY A 1 129 ? -12.424 -5.990 2.489 1.00 77.56 129 GLY A N 1
ATOM 1009 C CA . GLY A 1 129 ? -13.414 -6.632 1.624 1.00 77.56 129 GLY A CA 1
ATOM 1010 C C . GLY A 1 129 ? -12.959 -6.897 0.205 1.00 77.56 129 GLY A C 1
ATOM 1011 O O . GLY A 1 129 ? -13.736 -7.436 -0.580 1.00 77.56 129 GLY A O 1
ATOM 1012 N N . MET A 1 130 ? -11.722 -6.547 -0.139 1.00 84.38 130 MET A N 1
ATOM 1013 C CA . MET A 1 130 ? -11.120 -6.906 -1.412 1.00 84.38 130 MET A CA 1
ATOM 1014 C C . MET A 1 130 ? -10.114 -8.041 -1.228 1.00 84.38 130 MET A C 1
ATOM 1016 O O . MET A 1 130 ? -9.327 -8.060 -0.283 1.00 84.38 130 MET A O 1
ATOM 1020 N N . ILE A 1 131 ? -10.094 -8.965 -2.183 1.00 86.94 131 ILE A N 1
ATOM 1021 C CA . ILE A 1 131 ? -8.942 -9.829 -2.431 1.00 86.94 131 ILE A CA 1
ATOM 1022 C C . ILE A 1 131 ? -8.091 -9.119 -3.467 1.00 86.94 131 ILE A C 1
ATOM 1024 O O . ILE A 1 131 ? -8.522 -8.964 -4.608 1.00 86.94 131 ILE A O 1
ATOM 1028 N N . CYS A 1 132 ? -6.893 -8.701 -3.073 1.00 88.75 132 CYS A N 1
ATOM 1029 C CA . CYS A 1 132 ? -5.905 -8.136 -3.980 1.00 88.75 132 CYS A CA 1
ATOM 1030 C C . CYS A 1 132 ? -4.880 -9.206 -4.362 1.00 88.75 132 CYS A C 1
ATOM 1032 O O . CYS A 1 132 ? -4.214 -9.791 -3.507 1.00 88.75 132 CYS A O 1
ATOM 1034 N N . VAL A 1 133 ? -4.767 -9.469 -5.661 1.00 93.06 133 VAL A N 1
ATOM 1035 C CA . VAL A 1 133 ? -3.772 -10.369 -6.246 1.00 93.06 133 VAL A CA 1
ATOM 1036 C C . VAL A 1 133 ? -2.690 -9.517 -6.888 1.00 93.06 133 VAL A C 1
ATOM 1038 O O . VAL A 1 133 ? -2.990 -8.657 -7.712 1.00 93.06 133 VAL A O 1
ATOM 1041 N N . ILE A 1 134 ? -1.437 -9.764 -6.510 1.00 94.88 134 ILE A N 1
ATOM 1042 C CA . ILE A 1 134 ? -0.269 -9.075 -7.062 1.00 94.88 134 ILE A CA 1
ATOM 1043 C C . ILE A 1 134 ? 0.410 -10.026 -8.044 1.00 94.88 134 ILE A C 1
ATOM 1045 O O . ILE A 1 134 ? 0.883 -11.094 -7.649 1.00 94.88 134 ILE A O 1
ATOM 1049 N N . ALA A 1 135 ? 0.442 -9.644 -9.316 1.00 93.31 135 ALA A N 1
ATOM 1050 C CA . ALA A 1 135 ? 1.081 -10.415 -10.371 1.00 93.31 135 ALA A CA 1
ATOM 1051 C C . ALA A 1 135 ? 2.612 -10.440 -10.183 1.00 93.31 135 ALA A C 1
ATOM 1053 O O . ALA A 1 135 ? 3.183 -9.500 -9.627 1.00 93.31 135 ALA A O 1
ATOM 1054 N N . PRO A 1 136 ? 3.311 -11.499 -10.623 1.00 92.12 136 PRO A N 1
ATOM 1055 C CA . PRO A 1 136 ? 4.771 -11.515 -10.642 1.00 92.12 136 PRO A CA 1
ATOM 1056 C C . PRO A 1 136 ? 5.327 -10.482 -11.631 1.00 92.12 136 PRO A C 1
ATOM 1058 O O . PRO A 1 136 ? 4.690 -10.154 -12.639 1.00 92.12 136 PRO A O 1
ATOM 1061 N N . VAL A 1 137 ? 6.568 -10.052 -11.384 1.00 89.12 137 VAL A N 1
ATOM 1062 C CA . VAL A 1 137 ? 7.335 -9.227 -12.333 1.00 89.12 137 VAL A CA 1
ATOM 1063 C C . VAL A 1 137 ? 7.541 -9.985 -13.647 1.00 89.12 137 VAL A C 1
ATOM 1065 O O . VAL A 1 137 ? 7.197 -9.473 -14.707 1.00 89.12 137 VAL A O 1
ATOM 1068 N N . ASP A 1 138 ? 8.038 -11.224 -13.577 1.00 86.62 138 ASP A N 1
ATOM 1069 C CA . ASP A 1 138 ? 8.262 -12.072 -14.750 1.00 86.62 138 ASP A CA 1
ATOM 1070 C C . ASP A 1 138 ? 6.980 -12.845 -15.118 1.00 86.62 138 ASP A C 1
ATOM 1072 O O . ASP A 1 138 ? 6.510 -13.653 -14.308 1.00 86.62 138 ASP A O 1
ATOM 1076 N N . PRO A 1 139 ? 6.413 -12.637 -16.322 1.00 72.75 139 PRO A N 1
ATOM 1077 C CA . PRO A 1 139 ? 5.218 -13.348 -16.770 1.00 72.75 139 PRO A CA 1
ATOM 1078 C C . PRO A 1 139 ? 5.462 -14.840 -17.032 1.00 72.75 139 PRO A C 1
ATOM 1080 O O . PRO A 1 139 ? 4.502 -15.600 -17.093 1.00 72.75 139 PRO A O 1
ATOM 1083 N N . SER A 1 140 ? 6.719 -15.264 -17.205 1.00 72.06 140 SER A N 1
ATOM 1084 C CA . SER A 1 140 ? 7.094 -16.669 -17.408 1.00 72.06 140 SER A CA 1
ATOM 1085 C C . SER A 1 140 ? 7.237 -17.457 -16.107 1.00 72.06 140 SER A C 1
ATOM 1087 O O . SER A 1 140 ? 7.450 -18.669 -16.143 1.00 72.06 140 SER A O 1
ATOM 1089 N N . GLY A 1 141 ? 7.108 -16.791 -14.955 1.00 56.59 141 GLY A N 1
ATOM 1090 C CA . GLY A 1 141 ? 6.930 -17.487 -13.692 1.00 56.59 141 GLY A CA 1
ATOM 1091 C C . GLY A 1 141 ? 5.650 -18.305 -13.774 1.00 56.59 141 GLY A C 1
ATOM 1092 O O . GLY A 1 141 ? 4.571 -17.723 -13.801 1.00 56.59 141 GLY A O 1
ATOM 1093 N N . ASP A 1 142 ? 5.787 -19.630 -13.849 1.00 43.88 142 ASP A N 1
ATOM 1094 C CA . ASP A 1 142 ? 4.692 -20.599 -13.856 1.00 43.88 142 ASP A CA 1
ATOM 1095 C C . ASP A 1 142 ? 3.752 -20.347 -12.669 1.00 43.88 142 ASP A C 1
ATOM 1097 O O . ASP A 1 142 ? 3.905 -20.898 -11.576 1.00 43.88 142 ASP A O 1
ATOM 1101 N N . TYR A 1 143 ? 2.732 -19.531 -12.892 1.00 46.53 143 TYR A N 1
ATOM 1102 C CA . TYR A 1 143 ? 1.471 -19.723 -12.220 1.00 46.53 143 TYR A CA 1
ATOM 1103 C C . TYR A 1 143 ? 0.712 -20.696 -13.099 1.00 46.53 143 TYR A C 1
ATOM 1105 O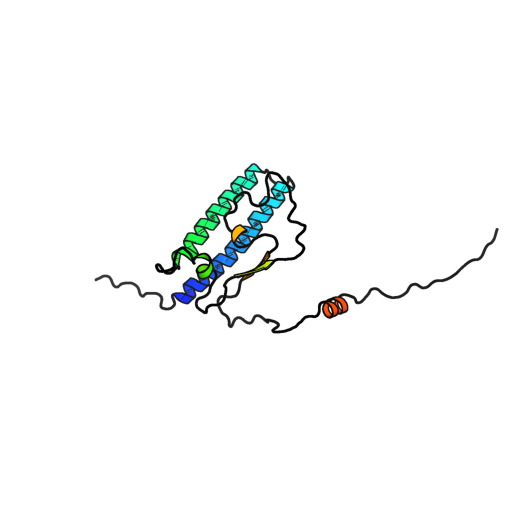 O . TYR A 1 143 ? 0.512 -20.464 -14.290 1.00 46.53 143 TYR A O 1
ATOM 1113 N N . ILE A 1 144 ? 0.267 -21.788 -12.486 1.00 43.34 144 ILE A N 1
ATOM 1114 C CA . ILE A 1 144 ? -0.931 -22.479 -12.937 1.00 43.34 144 ILE A CA 1
ATOM 1115 C C . ILE A 1 144 ? -2.042 -21.429 -12.823 1.00 43.34 144 ILE A C 1
ATOM 1117 O O . ILE A 1 144 ? -2.732 -21.335 -11.812 1.00 43.34 144 ILE A O 1
ATOM 1121 N N . THR A 1 145 ? -2.173 -20.560 -13.823 1.00 42.88 145 THR A N 1
ATOM 1122 C CA . THR A 1 145 ? -3.486 -20.062 -14.180 1.00 42.88 145 THR A CA 1
ATOM 1123 C C . THR A 1 145 ? -4.198 -21.322 -14.617 1.00 42.88 145 THR A C 1
ATOM 1125 O O . THR A 1 145 ? -3.867 -21.882 -15.664 1.00 42.88 145 THR A O 1
ATOM 1128 N N . ASP A 1 146 ? -5.067 -21.843 -13.756 1.00 37.69 146 ASP A N 1
ATOM 1129 C CA . ASP A 1 146 ? -6.069 -22.817 -14.166 1.00 37.69 146 ASP A CA 1
ATOM 1130 C C . ASP A 1 146 ? -6.969 -22.057 -15.148 1.00 37.69 146 ASP A C 1
ATOM 1132 O O . ASP A 1 146 ? -7.963 -21.418 -14.803 1.00 37.69 146 ASP A O 1
ATOM 1136 N N . ASP A 1 147 ? -6.454 -21.971 -16.368 1.00 40.09 147 ASP A N 1
ATOM 1137 C CA . ASP A 1 147 ? -7.028 -21.330 -17.521 1.00 40.09 147 ASP A CA 1
ATOM 1138 C C . ASP A 1 147 ? -8.297 -22.130 -17.802 1.00 40.09 147 ASP A C 1
ATOM 1140 O O . ASP A 1 147 ? -8.249 -23.309 -18.150 1.00 40.09 147 ASP A O 1
ATOM 1144 N N . HIS A 1 148 ? -9.447 -21.514 -17.542 1.00 42.22 148 HIS A N 1
ATOM 1145 C CA . HIS A 1 148 ? -10.760 -22.077 -17.836 1.00 42.22 148 HIS A CA 1
ATOM 1146 C C . HIS A 1 148 ? -11.113 -23.408 -17.152 1.00 42.22 148 HIS A C 1
ATOM 1148 O O . HIS A 1 148 ? -11.528 -24.364 -17.809 1.00 42.22 148 HIS A O 1
ATOM 1154 N N . GLN A 1 149 ? -11.130 -23.438 -15.820 1.00 41.41 149 GLN A N 1
ATOM 1155 C CA . GLN A 1 149 ? -12.178 -24.213 -15.156 1.00 41.41 149 GLN A CA 1
ATOM 1156 C C . GLN A 1 149 ? -13.237 -23.242 -14.651 1.00 41.41 149 GLN A C 1
ATOM 1158 O O . GLN A 1 149 ? -13.107 -22.663 -13.572 1.00 41.41 149 GLN A O 1
ATOM 1163 N N . ASP A 1 150 ? -14.307 -23.094 -15.444 1.00 40.28 150 ASP A N 1
ATOM 1164 C CA . ASP A 1 150 ? -15.661 -22.925 -14.910 1.00 40.28 150 ASP A CA 1
ATOM 1165 C C . ASP A 1 150 ? -15.847 -24.028 -13.868 1.00 40.28 150 ASP A C 1
ATOM 1167 O O . ASP A 1 150 ? -16.326 -25.130 -14.145 1.00 40.28 150 ASP A O 1
ATOM 1171 N N . THR A 1 151 ? -15.347 -23.773 -12.666 1.00 48.50 151 THR A N 1
ATOM 1172 C CA . THR A 1 151 ? -15.484 -24.698 -11.567 1.00 48.50 151 THR A CA 1
ATOM 1173 C C . THR A 1 151 ? -16.882 -24.425 -11.078 1.00 48.50 151 THR A C 1
ATOM 1175 O O . THR A 1 151 ? -17.110 -23.546 -10.249 1.00 48.50 151 THR A O 1
ATOM 1178 N N . ASP A 1 152 ? -17.833 -25.103 -11.718 1.00 54.88 152 ASP A N 1
ATOM 1179 C CA . ASP A 1 152 ? -19.227 -25.111 -11.324 1.00 54.88 152 ASP A CA 1
ATOM 1180 C C . ASP A 1 152 ? -19.251 -25.309 -9.807 1.00 54.88 152 ASP A C 1
ATOM 1182 O O . ASP A 1 152 ? -18.790 -26.329 -9.283 1.00 54.88 152 ASP A O 1
ATOM 1186 N N . PHE A 1 153 ? -19.730 -24.295 -9.086 1.00 54.59 153 PHE A N 1
ATOM 1187 C CA . PHE A 1 153 ? -19.815 -24.311 -7.629 1.00 54.59 153 PHE A CA 1
ATOM 1188 C C . PHE A 1 153 ? -20.564 -25.561 -7.131 1.00 54.59 153 PHE A C 1
ATOM 1190 O O . PHE A 1 153 ? -20.335 -26.003 -6.002 1.00 54.59 153 PHE A O 1
ATOM 1197 N N . ALA A 1 154 ? -21.419 -26.168 -7.968 1.00 55.09 154 ALA A N 1
ATOM 1198 C CA . ALA A 1 154 ? -22.062 -27.447 -7.693 1.00 55.09 154 ALA A CA 1
ATOM 1199 C C . ALA A 1 154 ? -21.078 -28.630 -7.646 1.00 55.09 154 ALA A C 1
ATOM 1201 O O . ALA A 1 154 ? -21.239 -29.519 -6.808 1.00 55.09 154 ALA A O 1
ATOM 1202 N N . ASP A 1 155 ? -20.049 -28.647 -8.491 1.00 61.28 155 ASP A N 1
ATOM 1203 C CA . ASP A 1 155 ? -19.033 -29.701 -8.504 1.00 61.28 155 ASP A CA 1
ATOM 1204 C C . ASP A 1 155 ? -18.073 -29.569 -7.311 1.00 61.28 155 ASP A C 1
ATOM 1206 O O . ASP A 1 155 ? -17.715 -30.565 -6.680 1.00 61.28 155 ASP A O 1
ATOM 1210 N N . LEU A 1 156 ? -17.763 -28.336 -6.896 1.00 55.44 156 LEU A N 1
ATOM 1211 C CA . LEU A 1 156 ? -16.968 -28.066 -5.692 1.00 55.44 156 LEU A CA 1
ATOM 1212 C C . LEU A 1 156 ? -17.727 -28.462 -4.410 1.00 55.44 156 LEU A C 1
ATOM 1214 O O . LEU A 1 156 ? -17.161 -29.107 -3.526 1.00 55.44 156 LEU A O 1
ATOM 1218 N N . ARG A 1 157 ? -19.042 -28.195 -4.350 1.00 58.81 157 ARG A N 1
ATOM 1219 C CA . ARG A 1 157 ? -19.929 -28.690 -3.280 1.00 58.81 157 ARG A CA 1
ATOM 1220 C C . ARG A 1 157 ? -20.031 -30.213 -3.252 1.00 58.81 157 ARG A C 1
ATOM 1222 O O . ARG A 1 157 ? -20.018 -30.795 -2.175 1.00 58.81 157 ARG A O 1
ATOM 1229 N N . ARG A 1 158 ? -20.102 -30.870 -4.414 1.00 57.56 158 ARG A N 1
ATOM 1230 C CA . ARG A 1 158 ? -20.154 -32.338 -4.515 1.00 57.56 158 ARG A CA 1
ATOM 1231 C C . ARG A 1 158 ? -18.856 -32.995 -4.041 1.00 57.56 158 ARG A C 1
ATOM 1233 O O . ARG A 1 158 ? -18.899 -34.069 -3.451 1.00 57.56 158 ARG A O 1
ATOM 1240 N N . ARG A 1 159 ? -17.707 -32.356 -4.286 1.00 63.44 159 ARG A N 1
ATOM 1241 C CA . ARG A 1 159 ? -16.390 -32.846 -3.843 1.00 63.44 159 ARG A CA 1
ATOM 1242 C C . ARG A 1 159 ? -16.145 -32.628 -2.349 1.00 63.44 159 ARG A C 1
ATOM 1244 O O . ARG A 1 159 ? -15.436 -33.427 -1.753 1.00 63.44 159 ARG A O 1
ATOM 1251 N N . LEU A 1 160 ? -16.742 -31.591 -1.760 1.00 64.50 160 LEU A N 1
ATOM 1252 C CA . LEU A 1 160 ? -16.666 -31.300 -0.321 1.00 64.50 160 LEU A CA 1
ATOM 1253 C C . LEU A 1 160 ? -17.792 -31.950 0.509 1.00 64.50 160 LEU A C 1
ATOM 1255 O O . LEU A 1 160 ? -17.728 -31.915 1.730 1.00 64.50 160 LEU A O 1
ATOM 1259 N N . GLY A 1 161 ? -18.812 -32.525 -0.137 1.00 55.19 161 GLY A N 1
ATOM 1260 C CA . GLY A 1 161 ? -20.011 -33.098 0.494 1.00 55.19 161 GLY A CA 1
ATOM 1261 C C . GLY A 1 161 ? -20.062 -34.632 0.566 1.00 55.19 161 GLY A C 1
ATOM 1262 O O . GLY A 1 161 ? -21.142 -35.200 0.466 1.00 55.19 161 GLY A O 1
ATOM 1263 N N . ARG A 1 162 ? -18.922 -35.313 0.695 1.00 51.34 162 ARG A N 1
ATOM 1264 C CA . ARG A 1 162 ? -18.823 -36.741 1.066 1.00 51.34 162 ARG A CA 1
ATOM 1265 C C . ARG A 1 162 ? -17.938 -36.771 2.316 1.00 51.34 162 ARG A C 1
ATOM 1267 O O . ARG A 1 162 ? -16.789 -36.364 2.207 1.00 51.34 162 ARG A O 1
ATOM 1274 N N . ASP A 1 163 ? -18.417 -37.033 3.529 1.00 48.66 163 ASP A N 1
ATOM 1275 C CA . ASP A 1 163 ? -19.230 -38.171 3.961 1.00 48.66 163 ASP A CA 1
ATOM 1276 C C . ASP A 1 163 ? -20.119 -37.797 5.169 1.00 48.66 163 ASP A C 1
ATOM 1278 O O . ASP A 1 163 ? -19.643 -37.828 6.297 1.00 48.66 163 ASP A O 1
ATOM 1282 N N . ASP A 1 164 ? -21.399 -37.481 4.968 1.00 50.56 164 ASP A N 1
ATOM 1283 C CA . ASP A 1 164 ? -22.392 -37.471 6.057 1.00 50.56 164 ASP A CA 1
ATOM 1284 C C . ASP A 1 164 ? -23.747 -37.930 5.500 1.00 50.56 164 ASP A C 1
ATOM 1286 O O . ASP A 1 164 ? -24.597 -37.116 5.169 1.00 50.56 164 ASP A O 1
ATOM 1290 N N . GLU A 1 165 ? -23.882 -39.243 5.306 1.00 47.09 165 GLU A N 1
ATOM 1291 C CA . GLU A 1 165 ? -25.107 -40.050 5.116 1.00 47.09 165 GLU A CA 1
ATOM 1292 C C . GLU A 1 165 ? -24.562 -41.473 4.851 1.00 47.09 165 GLU A C 1
ATOM 1294 O O . GLU A 1 165 ? -23.781 -41.657 3.923 1.00 47.09 165 GLU A O 1
ATOM 1299 N N . GLU A 1 166 ? -24.729 -42.515 5.668 1.00 43.53 166 GLU A N 1
ATOM 1300 C CA . GLU A 1 166 ? -25.895 -43.130 6.321 1.00 43.53 166 GLU A CA 1
ATOM 1301 C C . GLU A 1 166 ? -25.343 -43.959 7.521 1.00 43.53 166 GLU A C 1
ATOM 1303 O O . GLU A 1 166 ? -24.203 -44.409 7.487 1.00 43.53 166 GLU A O 1
ATOM 1308 N N . GLU A 1 167 ? -25.998 -44.150 8.666 1.00 43.00 167 GLU A N 1
ATOM 1309 C CA . GLU A 1 167 ? -27.207 -44.954 8.844 1.00 43.00 167 GLU A CA 1
ATOM 1310 C C . GLU A 1 167 ? -27.924 -44.520 10.133 1.00 43.00 167 GLU A C 1
ATOM 1312 O O . GLU A 1 167 ? -27.404 -44.633 11.245 1.00 43.00 167 GLU A O 1
ATOM 1317 N N . SER A 1 168 ? -29.167 -44.072 9.978 1.00 50.22 168 SER A N 1
ATOM 1318 C CA . SER A 1 168 ? -30.172 -44.200 11.025 1.00 50.22 168 SER A CA 1
ATOM 1319 C C . SER A 1 168 ? -30.731 -45.620 10.930 1.00 50.22 168 SER A C 1
ATOM 1321 O O . SER A 1 168 ? -31.413 -45.959 9.968 1.00 50.22 168 SER A O 1
ATOM 1323 N N . GLN A 1 169 ? -30.413 -46.466 11.909 1.00 46.44 169 GLN A N 1
ATOM 1324 C CA . GLN A 1 169 ? -31.156 -47.700 12.140 1.00 46.44 169 GLN A CA 1
ATOM 1325 C C . GLN A 1 169 ? -32.122 -47.457 13.297 1.00 46.44 169 GLN A C 1
ATOM 1327 O O . GLN A 1 169 ? -31.730 -47.357 14.459 1.00 46.44 169 GLN A O 1
ATOM 1332 N N . GLU A 1 170 ? -33.388 -47.296 12.923 1.00 51.25 170 GLU A N 1
ATOM 1333 C CA . GLU A 1 170 ? -34.542 -47.565 13.771 1.00 51.25 170 GLU A CA 1
ATOM 1334 C C . GLU A 1 170 ? -34.415 -48.992 14.327 1.00 5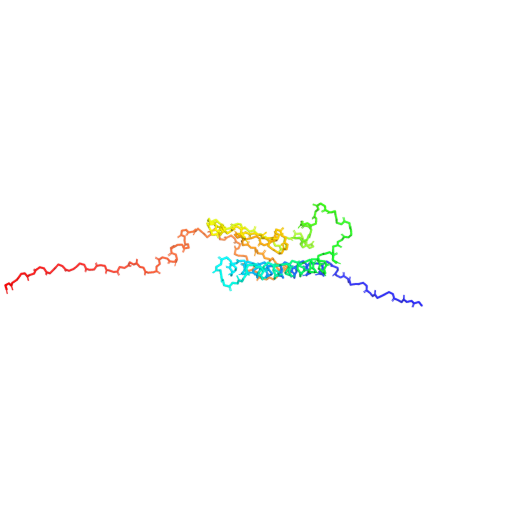1.25 170 GLU A C 1
ATOM 1336 O O . GLU A 1 170 ? -34.222 -49.936 13.560 1.00 51.25 170 GLU A O 1
ATOM 1341 N N . ASP A 1 171 ? -34.541 -49.159 15.643 1.00 52.59 171 ASP A N 1
ATOM 1342 C CA . ASP A 1 171 ? -34.969 -50.439 16.204 1.00 52.59 171 ASP A CA 1
ATOM 1343 C C . ASP A 1 171 ? -36.023 -50.174 17.282 1.00 52.59 171 ASP A C 1
ATOM 1345 O O . ASP A 1 171 ? -35.753 -49.639 18.364 1.00 52.59 171 ASP A O 1
ATOM 1349 N N . ASP A 1 172 ? -37.258 -50.495 16.904 1.00 52.75 172 ASP A N 1
ATOM 1350 C CA . ASP A 1 172 ? -38.442 -50.539 17.743 1.00 52.75 172 ASP A CA 1
ATOM 1351 C C . ASP A 1 172 ? -38.282 -51.645 18.794 1.00 52.75 172 ASP A C 1
ATOM 1353 O O . ASP A 1 172 ? -38.193 -52.831 18.480 1.00 52.75 172 ASP A O 1
ATOM 1357 N N . GLY A 1 173 ? -38.312 -51.263 20.069 1.00 48.81 173 GLY A N 1
ATOM 1358 C CA . GLY A 1 173 ? -38.204 -52.189 21.194 1.00 48.81 173 GLY A CA 1
ATOM 1359 C C . GLY A 1 173 ? -39.158 -51.853 22.333 1.00 48.81 173 GLY A C 1
ATOM 1360 O O . GLY A 1 173 ? -38.720 -51.587 23.449 1.00 48.81 173 GLY A O 1
ATOM 1361 N N . ASP A 1 174 ? -40.461 -51.862 22.057 1.00 52.84 174 ASP A N 1
ATOM 1362 C CA . ASP A 1 174 ? -41.519 -51.868 23.070 1.00 52.84 174 ASP A CA 1
ATOM 1363 C C . ASP A 1 174 ? -41.615 -53.255 23.731 1.00 52.84 174 ASP A C 1
ATOM 1365 O O . ASP A 1 174 ? -42.047 -54.205 23.084 1.00 52.84 174 ASP A O 1
ATOM 1369 N N . VAL A 1 175 ? -41.239 -53.389 25.013 1.00 52.91 175 VAL A N 1
ATOM 1370 C CA . VAL A 1 175 ? -41.774 -54.439 25.905 1.00 52.91 175 VAL A CA 1
ATOM 1371 C C . VAL A 1 175 ? -41.881 -53.922 27.347 1.00 52.91 175 VAL A C 1
ATOM 1373 O O . VAL A 1 175 ? -40.933 -53.903 28.129 1.00 52.91 175 VAL A O 1
ATOM 1376 N N . SER A 1 176 ? -43.108 -53.551 27.691 1.00 57.34 176 SER A N 1
ATOM 1377 C CA . SER A 1 176 ? -43.722 -53.461 29.021 1.00 57.34 176 SER A CA 1
ATOM 1378 C C . SER A 1 176 ? -43.336 -54.552 30.038 1.00 57.34 176 SER A C 1
ATOM 1380 O O . SER A 1 176 ? -43.252 -55.725 29.677 1.00 57.34 176 SER A O 1
ATOM 1382 N N . GLY A 1 177 ? -43.307 -54.215 31.338 1.00 50.41 177 GLY A N 1
ATOM 1383 C CA . GLY A 1 177 ? -43.482 -55.227 32.391 1.00 50.41 177 GLY A CA 1
ATOM 1384 C C . GLY A 1 177 ? -43.112 -54.831 33.824 1.00 50.41 177 GLY A C 1
ATOM 1385 O O . GLY A 1 177 ? -41.998 -55.111 34.240 1.00 50.41 177 GLY A O 1
ATOM 1386 N N . SER A 1 178 ? -44.106 -54.279 34.536 1.00 52.34 178 SER A N 1
ATOM 1387 C CA . SER A 1 178 ? -44.409 -54.381 35.988 1.00 52.34 178 SER A CA 1
ATOM 1388 C C . SER A 1 178 ? -43.368 -54.035 37.058 1.00 52.34 178 SER A C 1
ATOM 1390 O O . SER A 1 178 ? -42.376 -54.771 37.222 1.00 52.34 178 SER A O 1
#

pLDDT: mean 74.74, std 17.76, range [37.69, 96.0]